Protein AF-A0A154MA91-F1 (afdb_monomer)

Solvent-accessible surface area (backbone atoms only — not comparable to full-atom values): 5726 Å² total; per-residue (Å²): 134,81,80,67,59,65,70,51,44,57,48,40,52,52,50,23,48,53,43,49,54,48,37,53,48,50,50,54,51,40,51,50,53,43,50,54,42,50,56,57,27,73,76,48,90,49,73,66,31,57,50,50,43,51,54,40,51,52,51,38,50,45,40,65,73,46,50,37,52,54,51,44,53,51,24,50,50,39,51,52,50,44,51,55,51,55,51,53,50,53,50,52,53,54,51,52,54,51,52,54,54,57,54,64,74,75,110

Secondary structure (DSSP, 8-state):
----THHHHHHHHHHHHH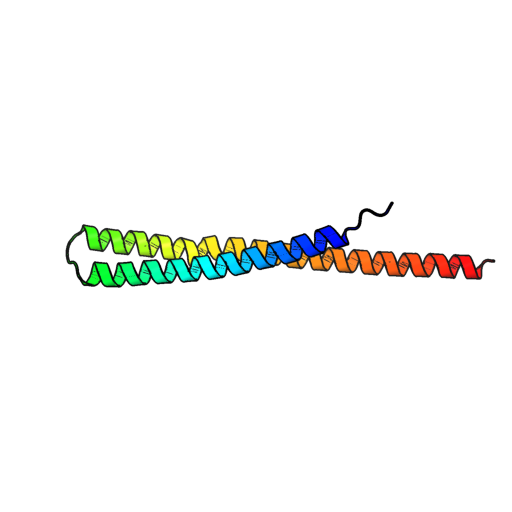HHHHHHHHHHHHHHHHHHHHHHHHT--SHHHHHHHHHHHHHHHHIIIIIHHHHHHHHHHHHHHHHHHHHHHHHHHHHHHHHHHHHHT--

Organism: NCBI:txid546365

pLDDT: mean 82.04, std 14.35, range [35.78, 94.44]

Radius of gyration: 24.99 Å; Cα contacts (8 Å, |Δi|>4): 52; chains: 1; bounding box: 55×18×76 Å

Mean predicted aligned error: 9.56 Å

Sequence (107 aa):
MTYKIDGDLDAIMRQSQMISDTVTSLQGVSQRVTGAVVEGVSASSGRWADRLGEVEGNRHGAVTGRVAPAYQEGADGLRAGHATYSEADALAASEGAKADFGIAAQL

Foldseek 3Di:
DDPPCVVVLVVL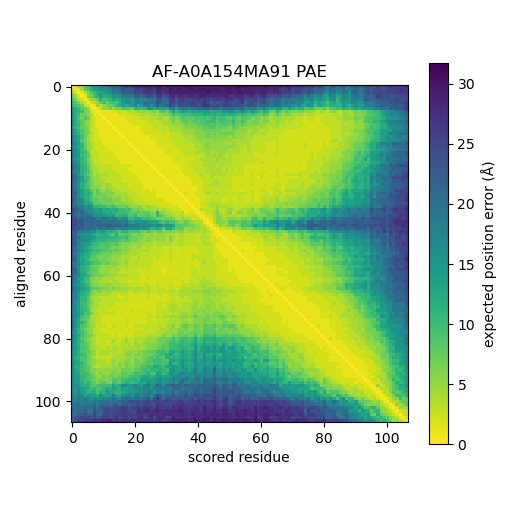LVVLVVLLVVLVVQLVVLVVVLVVLVVVLVVDDDPVSVVSNVVSVVVNCCSVVPVSVVSNVVSVVSVVVSVVVVVVVVVVVVVVVVVVVVVVVVD

Structure (mmCIF, N/CA/C/O backbone):
data_AF-A0A154MA91-F1
#
_entry.id   AF-A0A154MA91-F1
#
loop_
_atom_site.group_PDB
_atom_site.id
_atom_site.type_symbol
_atom_site.label_atom_id
_atom_site.label_alt_id
_atom_site.label_comp_id
_atom_site.label_asym_id
_atom_site.label_entity_id
_atom_site.label_seq_id
_atom_site.pdbx_PDB_i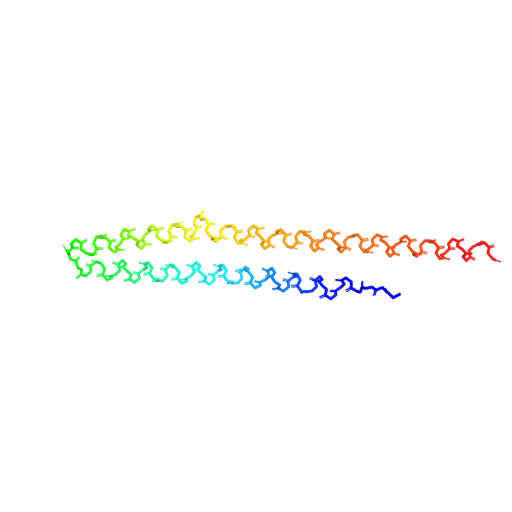ns_code
_atom_site.Cartn_x
_atom_site.Cartn_y
_atom_site.Cartn_z
_atom_site.occupancy
_atom_site.B_iso_or_equiv
_atom_site.auth_seq_id
_atom_site.auth_comp_id
_atom_site.auth_asym_id
_atom_site.auth_atom_id
_atom_site.pdbx_PDB_model_num
ATOM 1 N N . MET A 1 1 ? 14.232 -10.899 -34.016 1.00 35.78 1 MET A N 1
ATOM 2 C CA . MET A 1 1 ? 12.923 -10.990 -33.337 1.00 35.78 1 MET A CA 1
ATOM 3 C C . MET A 1 1 ? 13.095 -10.300 -31.994 1.00 35.78 1 MET A C 1
ATOM 5 O O . MET A 1 1 ? 13.559 -10.917 -31.047 1.00 35.78 1 MET A O 1
ATOM 9 N N . THR A 1 2 ? 12.894 -8.985 -31.964 1.00 37.94 2 THR A N 1
ATOM 10 C CA . THR A 1 2 ? 13.061 -8.160 -30.763 1.00 37.94 2 THR A CA 1
ATOM 11 C C . THR A 1 2 ? 11.856 -8.434 -29.872 1.00 37.94 2 THR A C 1
ATOM 13 O O . THR A 1 2 ? 10.731 -8.108 -30.249 1.00 37.94 2 THR A O 1
ATOM 16 N N . TYR A 1 3 ? 12.057 -9.135 -28.756 1.00 42.09 3 TYR A N 1
ATOM 17 C CA . TYR A 1 3 ? 11.023 -9.270 -27.731 1.00 42.09 3 TYR A CA 1
ATOM 18 C C . TYR A 1 3 ? 10.690 -7.853 -27.258 1.00 42.09 3 TYR A C 1
ATOM 20 O O . TYR A 1 3 ? 11.551 -7.183 -26.697 1.00 42.09 3 TYR A O 1
ATOM 28 N N . LYS A 1 4 ? 9.493 -7.354 -27.589 1.00 48.84 4 LYS A N 1
ATOM 29 C CA . LYS A 1 4 ? 9.082 -5.985 -27.263 1.00 48.84 4 LYS A CA 1
ATOM 30 C C . LYS A 1 4 ? 8.942 -5.846 -25.750 1.00 48.84 4 LYS A C 1
ATOM 32 O O . LYS A 1 4 ? 7.933 -6.264 -25.188 1.00 48.84 4 LYS A O 1
ATOM 37 N N . ILE A 1 5 ? 9.953 -5.247 -25.133 1.00 54.34 5 ILE A N 1
ATOM 38 C CA . ILE A 1 5 ? 9.959 -4.825 -23.729 1.00 54.34 5 ILE A CA 1
ATOM 39 C C . ILE A 1 5 ? 8.838 -3.793 -23.476 1.00 54.34 5 ILE A C 1
ATOM 41 O O . ILE A 1 5 ? 8.260 -3.781 -22.395 1.00 54.34 5 ILE A O 1
ATOM 45 N N . ASP A 1 6 ? 8.421 -3.034 -24.498 1.00 53.50 6 ASP A N 1
ATOM 46 C CA . ASP A 1 6 ? 7.321 -2.053 -24.434 1.00 53.50 6 ASP A CA 1
ATOM 47 C C . ASP A 1 6 ? 6.011 -2.611 -23.852 1.00 53.50 6 ASP A C 1
ATOM 49 O O . ASP A 1 6 ? 5.360 -1.967 -23.033 1.00 53.50 6 ASP A O 1
ATOM 53 N N . GLY A 1 7 ? 5.623 -3.835 -24.240 1.00 56.34 7 GLY A N 1
ATOM 54 C CA . GLY A 1 7 ? 4.383 -4.453 -23.755 1.00 56.34 7 GLY A CA 1
ATOM 55 C C . GLY A 1 7 ? 4.434 -4.837 -22.272 1.00 56.34 7 GLY A C 1
ATOM 56 O O . GLY A 1 7 ? 3.391 -4.909 -21.618 1.00 56.34 7 GLY A O 1
ATOM 57 N N . ASP A 1 8 ? 5.641 -5.058 -21.752 1.00 73.38 8 ASP A N 1
ATOM 58 C CA . ASP A 1 8 ? 5.908 -5.385 -20.352 1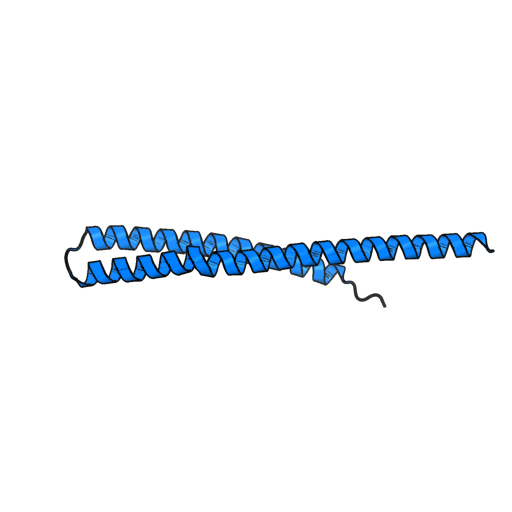.00 73.38 8 ASP A CA 1
ATOM 59 C C . ASP A 1 8 ? 6.013 -4.102 -19.507 1.00 73.38 8 ASP A C 1
ATOM 61 O O . ASP A 1 8 ? 5.494 -4.033 -18.395 1.00 73.38 8 ASP A O 1
ATOM 65 N N . LEU A 1 9 ? 6.563 -3.023 -20.073 1.00 77.31 9 LEU A N 1
ATOM 66 C CA . LEU A 1 9 ? 6.638 -1.704 -19.436 1.00 77.31 9 LEU A CA 1
ATOM 67 C C . LEU A 1 9 ? 5.256 -1.077 -19.195 1.00 77.31 9 LEU A C 1
ATOM 69 O O . LEU A 1 9 ? 4.962 -0.639 -18.078 1.00 77.31 9 LEU A O 1
ATOM 73 N N . ASP A 1 10 ? 4.360 -1.133 -20.181 1.00 84.81 10 ASP A N 1
ATOM 74 C CA . ASP A 1 10 ? 2.964 -0.706 -20.010 1.00 84.81 10 ASP A CA 1
ATOM 75 C C . ASP A 1 10 ? 2.213 -1.564 -18.977 1.00 84.81 10 ASP A C 1
ATOM 77 O O . ASP A 1 10 ? 1.282 -1.100 -18.306 1.00 84.81 10 ASP A O 1
ATOM 81 N N . ALA A 1 11 ? 2.569 -2.846 -18.846 1.00 84.75 11 ALA A N 1
ATOM 82 C CA . ALA A 1 11 ? 2.014 -3.723 -17.819 1.00 84.75 11 ALA A CA 1
ATOM 83 C C . ALA A 1 11 ? 2.528 -3.345 -16.419 1.00 84.75 11 ALA A C 1
ATOM 85 O O . ALA A 1 11 ? 1.719 -3.231 -15.496 1.00 84.75 11 ALA A O 1
ATOM 86 N N . ILE A 1 12 ? 3.826 -3.055 -16.278 1.00 84.50 12 ILE A N 1
ATOM 87 C CA . ILE A 1 12 ? 4.459 -2.583 -15.036 1.00 84.50 12 ILE A CA 1
ATOM 88 C C . ILE A 1 12 ? 3.833 -1.263 -14.572 1.00 84.50 12 ILE A C 1
ATOM 90 O O . ILE A 1 12 ? 3.464 -1.128 -13.402 1.00 84.50 12 ILE A O 1
ATOM 94 N N . MET A 1 13 ? 3.636 -0.304 -15.482 1.00 88.00 13 MET A N 1
ATOM 95 C CA . MET A 1 13 ? 3.000 0.974 -15.153 1.00 88.00 13 MET A CA 1
ATOM 96 C C . MET A 1 13 ? 1.554 0.788 -14.693 1.00 88.00 13 MET A C 1
ATOM 98 O O . MET A 1 13 ? 1.177 1.308 -13.638 1.00 88.00 13 MET A O 1
ATOM 102 N N . ARG A 1 14 ? 0.758 -0.017 -15.413 1.00 89.50 14 ARG A N 1
ATOM 103 C CA . ARG A 1 14 ? -0.611 -0.364 -14.991 1.00 89.50 14 ARG A CA 1
ATOM 104 C C . ARG A 1 14 ? -0.634 -1.055 -13.632 1.00 89.50 14 ARG A C 1
ATOM 106 O O . ARG A 1 14 ? -1.487 -0.737 -12.808 1.00 89.50 14 ARG A O 1
ATOM 113 N N . GLN A 1 15 ? 0.305 -1.960 -13.371 1.00 89.19 15 GLN A N 1
ATOM 114 C CA . GLN A 1 15 ? 0.415 -2.644 -12.088 1.00 89.19 15 GLN A CA 1
ATOM 115 C C . GLN A 1 15 ? 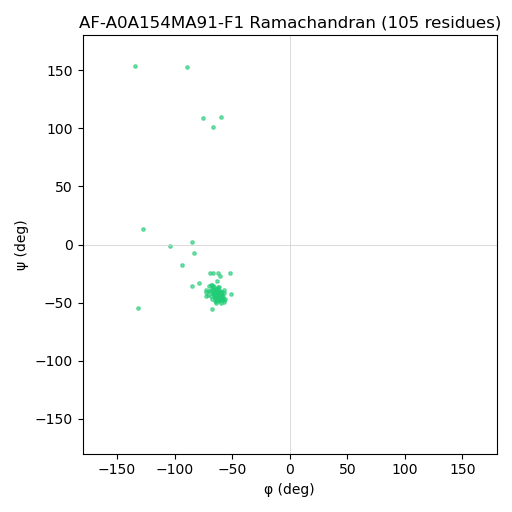0.761 -1.675 -10.952 1.00 89.19 15 GLN A C 1
ATOM 117 O O . GLN A 1 15 ? 0.116 -1.727 -9.906 1.00 89.19 15 GLN A O 1
ATOM 122 N N . SER A 1 16 ? 1.699 -0.747 -11.164 1.00 90.88 16 SER A N 1
ATOM 123 C CA . SER A 1 16 ? 2.031 0.285 -10.171 1.00 90.88 16 SER A CA 1
ATOM 124 C C . SER A 1 16 ? 0.825 1.172 -9.836 1.00 90.88 16 SER A C 1
ATOM 126 O O . SER A 1 16 ? 0.573 1.463 -8.666 1.00 90.88 16 SER A O 1
ATOM 128 N N . GLN A 1 17 ? 0.025 1.536 -10.847 1.00 93.00 17 GLN A N 1
ATOM 129 C CA . GLN A 1 17 ? -1.180 2.338 -10.660 1.00 93.00 17 GLN A CA 1
ATOM 130 C C . GLN A 1 17 ? -2.248 1.567 -9.882 1.00 93.00 17 GLN A C 1
ATOM 132 O O . GLN A 1 17 ? -2.767 2.081 -8.894 1.00 93.00 17 GLN A O 1
ATOM 137 N N . MET A 1 18 ? -2.515 0.311 -10.259 1.00 94.44 18 MET A N 1
ATOM 138 C CA . MET A 1 18 ? -3.455 -0.547 -9.529 1.00 94.44 18 MET A CA 1
ATOM 139 C C . MET A 1 18 ? -3.062 -0.708 -8.058 1.00 94.44 18 MET A C 1
ATOM 141 O O . MET A 1 18 ? -3.937 -0.704 -7.191 1.00 94.44 18 MET A O 1
ATOM 145 N N . ILE A 1 19 ? -1.765 -0.834 -7.759 1.00 91.38 19 ILE A N 1
ATOM 146 C CA . ILE A 1 19 ? -1.276 -0.919 -6.378 1.00 91.38 19 ILE A CA 1
ATOM 147 C C . ILE A 1 19 ? -1.555 0.393 -5.635 1.00 91.38 19 ILE A C 1
ATOM 149 O O . ILE A 1 19 ? -2.137 0.347 -4.552 1.00 91.38 19 ILE A O 1
ATOM 153 N N . SER A 1 20 ? -1.222 1.553 -6.208 1.00 92.12 20 SER A N 1
ATOM 154 C CA . SER A 1 20 ? -1.497 2.856 -5.578 1.00 92.12 20 SER A CA 1
ATOM 155 C C . SER A 1 20 ? -2.994 3.107 -5.342 1.00 92.12 20 SER A C 1
ATOM 157 O O . SER A 1 20 ? -3.382 3.570 -4.265 1.00 92.12 20 SER A O 1
ATOM 159 N N . ASP A 1 21 ? -3.851 2.744 -6.297 1.00 94.12 21 ASP A N 1
ATOM 160 C CA . ASP A 1 21 ? -5.308 2.857 -6.155 1.00 94.12 21 ASP A CA 1
ATOM 161 C C . ASP A 1 21 ? -5.827 1.919 -5.055 1.00 94.12 21 ASP A C 1
ATOM 163 O O . ASP A 1 21 ? -6.650 2.304 -4.218 1.00 94.12 21 ASP A O 1
ATOM 167 N N . THR A 1 22 ? -5.298 0.693 -5.003 1.00 92.56 22 THR A N 1
ATOM 168 C CA . THR A 1 22 ? -5.635 -0.297 -3.971 1.00 92.56 22 THR A CA 1
ATOM 169 C C . THR A 1 22 ? -5.214 0.177 -2.584 1.00 92.56 22 THR A C 1
ATOM 171 O O . THR A 1 22 ? -5.995 0.051 -1.644 1.00 92.56 22 THR A O 1
ATOM 174 N N . VAL A 1 23 ? -4.020 0.759 -2.439 1.00 93.38 23 VAL A N 1
ATOM 175 C CA . VAL A 1 23 ? -3.531 1.320 -1.169 1.00 93.38 23 VAL A CA 1
ATOM 176 C C . VAL A 1 23 ? -4.433 2.453 -0.693 1.00 93.38 23 VAL A C 1
ATOM 178 O O . VAL A 1 23 ? -4.863 2.453 0.462 1.00 93.38 23 VAL A O 1
ATOM 181 N N . THR A 1 24 ? -4.783 3.369 -1.595 1.00 93.56 24 THR A N 1
ATOM 182 C CA . THR A 1 24 ? -5.678 4.493 -1.295 1.00 93.56 24 THR A CA 1
ATOM 183 C C . THR A 1 24 ? -7.055 3.991 -0.853 1.00 93.56 24 THR A C 1
ATOM 185 O O . THR A 1 24 ? -7.596 4.426 0.168 1.00 93.56 24 THR A O 1
ATOM 188 N N . SER A 1 25 ? -7.606 3.011 -1.575 1.00 94.44 25 SER A N 1
ATOM 189 C CA . SER A 1 25 ? -8.870 2.361 -1.223 1.00 94.44 25 SER A CA 1
ATOM 190 C C . SER A 1 25 ? -8.791 1.661 0.136 1.00 94.44 25 SER A C 1
ATOM 192 O O . SER A 1 25 ? -9.674 1.840 0.976 1.00 94.44 25 SER A O 1
ATOM 194 N N . LEU A 1 26 ? -7.709 0.925 0.403 1.00 92.38 26 LEU A N 1
ATOM 195 C CA . LEU A 1 26 ? -7.492 0.208 1.657 1.00 92.38 26 LEU A CA 1
ATOM 196 C C . LEU A 1 26 ? -7.430 1.163 2.854 1.00 92.38 26 LEU A C 1
ATOM 198 O O . LEU A 1 26 ? -8.073 0.908 3.874 1.00 92.38 26 LEU A O 1
ATOM 202 N N . GLN A 1 27 ? -6.699 2.273 2.737 1.00 93.12 27 GLN A N 1
ATOM 203 C CA . GLN A 1 27 ? -6.642 3.306 3.772 1.00 93.12 27 GLN A CA 1
ATOM 204 C C . GLN A 1 27 ? -8.019 3.944 3.997 1.00 93.12 27 GLN A C 1
ATOM 206 O O . GLN A 1 27 ? -8.465 4.038 5.142 1.00 93.12 27 GLN A O 1
ATOM 211 N N . GLY A 1 28 ? -8.734 4.294 2.923 1.00 93.62 28 GLY A N 1
ATOM 212 C CA . GLY A 1 28 ? -10.069 4.890 3.010 1.00 93.62 28 GLY A CA 1
ATOM 213 C C . GLY A 1 28 ? -11.130 3.946 3.589 1.00 93.62 28 GLY A C 1
ATOM 214 O O . GLY A 1 28 ? -11.977 4.361 4.381 1.00 93.62 28 GLY A O 1
ATOM 215 N N . VAL A 1 29 ? -11.102 2.657 3.239 1.00 93.81 29 VAL A N 1
ATOM 216 C CA . VAL A 1 29 ? -11.948 1.632 3.877 1.00 93.81 29 VAL A CA 1
ATOM 217 C C . VAL A 1 29 ? -11.565 1.486 5.345 1.00 93.81 29 VAL A C 1
ATOM 219 O O . VAL A 1 29 ? -12.442 1.510 6.203 1.00 93.81 29 VAL A O 1
ATOM 222 N N . SER A 1 30 ? -10.270 1.407 5.650 1.00 93.12 30 SER A N 1
ATOM 223 C CA . SER A 1 30 ? -9.792 1.257 7.021 1.00 93.12 30 SER A CA 1
ATOM 224 C C . SER A 1 30 ? -10.239 2.413 7.918 1.00 93.12 30 SER A C 1
ATOM 226 O O . SER A 1 30 ? -10.681 2.179 9.040 1.00 93.12 30 SER A O 1
ATOM 228 N N . GLN A 1 31 ? -10.169 3.647 7.420 1.00 94.25 31 GLN A N 1
ATOM 229 C CA . GLN A 1 31 ? -10.628 4.833 8.137 1.00 94.25 31 GLN A CA 1
ATOM 230 C C . GLN A 1 31 ? -12.145 4.814 8.366 1.00 94.25 31 GLN A C 1
ATOM 232 O O . GLN A 1 31 ? -12.593 5.116 9.468 1.00 94.25 31 GLN A O 1
ATOM 237 N N . ARG A 1 32 ? -12.937 4.406 7.363 1.00 94.31 32 ARG A N 1
ATOM 238 C CA . ARG A 1 32 ? -14.399 4.284 7.499 1.00 94.31 32 ARG A CA 1
ATOM 239 C C . ARG A 1 32 ? -14.807 3.238 8.533 1.00 94.31 32 ARG A C 1
ATOM 241 O O . ARG A 1 32 ? -15.673 3.521 9.352 1.00 94.31 32 ARG A O 1
ATOM 248 N N . VAL A 1 33 ? -14.178 2.060 8.522 1.00 92.12 33 VAL A N 1
ATOM 249 C CA . VAL A 1 33 ? -14.457 1.011 9.519 1.00 92.12 33 VAL A CA 1
ATOM 250 C C . VAL A 1 33 ? -14.077 1.493 10.917 1.00 92.12 33 VAL A C 1
ATOM 252 O O . VAL A 1 33 ? -14.875 1.360 11.838 1.00 92.12 33 VAL A O 1
ATOM 255 N N . THR A 1 34 ? -12.919 2.142 11.060 1.00 92.44 34 THR A N 1
ATOM 256 C CA . THR A 1 34 ? -12.486 2.700 12.351 1.00 92.44 34 THR A CA 1
ATOM 257 C C . THR A 1 34 ? -13.466 3.753 12.858 1.00 92.44 34 THR A C 1
ATOM 259 O O . THR A 1 34 ? -13.847 3.714 14.023 1.00 92.44 34 THR A O 1
ATOM 262 N N . GLY A 1 35 ? -13.931 4.655 11.987 1.00 88.56 35 GLY A N 1
ATOM 263 C CA . GLY A 1 35 ? -14.951 5.649 12.329 1.00 88.56 35 GLY A CA 1
ATOM 264 C C . GLY A 1 35 ? -16.259 5.007 12.798 1.00 88.56 35 GLY A C 1
ATOM 265 O O . GLY A 1 35 ? -16.749 5.342 13.872 1.00 88.56 35 GLY A O 1
ATOM 266 N N . ALA A 1 36 ? -16.765 4.017 12.058 1.00 89.25 36 ALA A N 1
ATOM 267 C CA . ALA A 1 36 ? -17.977 3.287 12.430 1.00 89.25 36 ALA A CA 1
ATOM 268 C C . ALA A 1 36 ? -17.827 2.528 13.762 1.00 89.25 36 ALA A C 1
ATOM 270 O O . ALA A 1 36 ? -18.769 2.459 14.550 1.00 89.25 36 ALA A O 1
ATOM 271 N N . VAL A 1 37 ? -16.641 1.975 14.039 1.00 89.56 37 VAL A N 1
ATOM 272 C CA . VAL A 1 37 ? -16.347 1.332 15.326 1.00 89.56 37 VAL A CA 1
ATOM 273 C C . VAL A 1 37 ? -16.303 2.359 16.449 1.00 89.56 37 VAL A C 1
ATOM 275 O O . VAL A 1 37 ? -16.900 2.109 17.487 1.00 89.56 37 VAL A O 1
ATOM 278 N N . VAL A 1 38 ? -15.664 3.515 16.262 1.00 87.94 38 VAL A N 1
ATOM 279 C CA . VAL A 1 38 ? -15.649 4.583 17.275 1.00 87.94 38 VAL A CA 1
ATOM 280 C C . VAL A 1 38 ? -17.070 5.057 17.590 1.00 87.94 38 VAL A C 1
ATOM 282 O O . VAL A 1 38 ? -17.425 5.166 18.762 1.00 87.94 38 VAL A O 1
ATOM 285 N N . GLU A 1 39 ? -17.909 5.262 16.573 1.00 86.56 39 GLU A N 1
ATOM 286 C CA . GLU A 1 39 ? -19.323 5.614 16.754 1.00 86.56 39 GLU A CA 1
ATOM 287 C C . GLU A 1 39 ? -20.089 4.513 17.507 1.00 86.56 39 GLU A C 1
ATOM 289 O O . GLU A 1 39 ? -20.752 4.791 18.508 1.00 86.56 39 GLU A O 1
ATOM 294 N N . GLY A 1 40 ? -19.949 3.250 17.096 1.00 82.50 40 GLY A N 1
ATOM 295 C CA . GLY A 1 40 ? -20.620 2.116 17.740 1.00 82.50 40 GLY A CA 1
ATOM 296 C C . GLY A 1 40 ? -20.151 1.854 19.176 1.00 82.50 40 GLY A C 1
ATOM 297 O O . GLY A 1 40 ? -20.961 1.519 20.040 1.00 82.50 40 GLY A O 1
ATOM 298 N N . VAL A 1 41 ? -18.860 2.049 19.454 1.00 87.69 41 VAL A N 1
ATOM 299 C CA . VAL A 1 41 ? -18.280 1.962 20.800 1.00 87.69 41 VAL A CA 1
ATOM 300 C C . VAL A 1 41 ? -18.763 3.117 21.665 1.00 87.69 41 VAL A C 1
ATOM 302 O O . VAL A 1 41 ? -19.116 2.878 22.810 1.00 87.69 41 VAL A O 1
ATOM 305 N N . SER A 1 42 ? -18.874 4.338 21.132 1.00 81.50 42 SER A N 1
ATOM 306 C CA . SER A 1 42 ? -19.384 5.492 21.891 1.00 81.50 42 SER A CA 1
ATOM 307 C C . SER A 1 42 ? -20.835 5.320 22.367 1.00 81.50 42 SER A C 1
ATOM 309 O O . SER A 1 42 ? -21.229 5.892 23.381 1.00 81.50 42 SER A O 1
ATOM 311 N N . ALA A 1 43 ? -21.617 4.485 21.674 1.00 82.25 43 ALA A N 1
ATOM 312 C CA . ALA A 1 43 ? -22.979 4.117 22.051 1.00 82.25 43 ALA A CA 1
ATOM 313 C C . ALA A 1 43 ? -23.051 2.949 23.062 1.00 82.25 43 ALA A C 1
ATOM 315 O O . ALA A 1 43 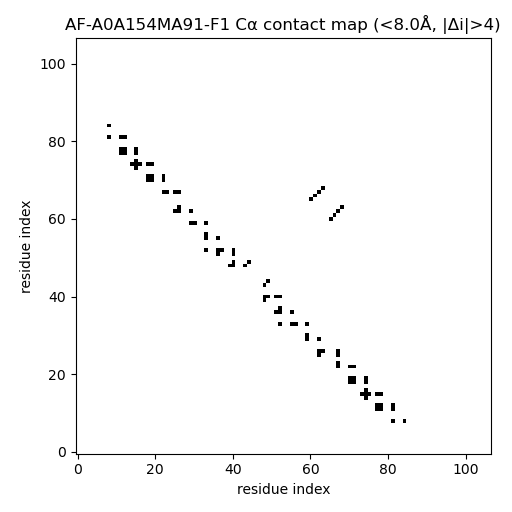? -24.146 2.510 23.419 1.00 82.25 43 ALA A O 1
ATOM 316 N N . SER A 1 44 ? -21.908 2.429 23.525 1.00 81.75 44 SER A N 1
ATOM 317 C CA . SER A 1 44 ? -21.799 1.273 24.418 1.00 81.75 44 SER A CA 1
ATOM 318 C C . SER A 1 44 ? -20.814 1.531 25.566 1.00 81.75 44 SER A C 1
ATOM 320 O O . SER A 1 44 ? -19.893 2.327 25.456 1.00 81.75 44 SER A O 1
ATOM 322 N N . SER A 1 45 ? -20.993 0.853 26.700 1.00 75.19 45 SER A N 1
ATOM 323 C CA . SER A 1 45 ? -20.141 1.003 27.896 1.00 75.19 45 SER A CA 1
ATOM 324 C C . SER A 1 45 ? -19.581 -0.326 28.420 1.00 75.19 45 SER A C 1
ATOM 326 O O . SER A 1 45 ? -19.092 -0.416 29.545 1.00 75.19 45 SER A O 1
ATOM 328 N N . GLY A 1 46 ? -19.681 -1.396 27.625 1.00 83.44 46 GLY A N 1
ATOM 329 C CA . GLY A 1 46 ? -19.189 -2.720 28.006 1.00 83.44 46 GLY A CA 1
ATOM 330 C C . GLY A 1 46 ? -17.727 -2.949 27.617 1.00 83.44 46 GLY A C 1
ATOM 331 O O . GLY A 1 46 ? -17.281 -2.465 26.585 1.00 83.44 46 GLY A O 1
ATOM 332 N N . ARG A 1 47 ? -17.011 -3.820 28.350 1.00 84.69 47 ARG A N 1
ATOM 333 C CA . ARG A 1 47 ? -15.624 -4.242 28.017 1.00 84.69 47 ARG A CA 1
ATOM 334 C C . ARG A 1 47 ? -15.442 -4.749 26.581 1.00 84.69 47 ARG A C 1
ATOM 336 O O . ARG A 1 47 ? -14.327 -4.777 26.071 1.00 84.69 47 ARG A O 1
ATOM 343 N N . TRP A 1 48 ? -16.514 -5.239 25.958 1.00 84.81 48 TRP A N 1
ATOM 344 C CA . TRP A 1 48 ? -16.493 -5.662 24.560 1.00 84.81 48 TRP A CA 1
ATOM 345 C C . TRP A 1 48 ? -16.291 -4.474 23.611 1.00 84.81 48 TRP A C 1
ATOM 347 O O . TRP A 1 48 ? -15.610 -4.628 22.605 1.00 84.81 48 TRP A O 1
ATOM 357 N N . ALA A 1 49 ? -16.837 -3.305 23.952 1.00 87.19 49 ALA A N 1
ATOM 358 C CA . ALA A 1 49 ? -16.718 -2.078 23.181 1.00 87.19 49 ALA A CA 1
ATOM 359 C C . ALA A 1 49 ? -15.297 -1.508 23.298 1.00 87.19 49 ALA A C 1
ATOM 361 O O . ALA A 1 49 ? -14.678 -1.223 22.278 1.00 87.19 49 ALA A O 1
ATOM 362 N N . ASP A 1 50 ? -14.726 -1.488 24.509 1.00 85.38 50 ASP A N 1
ATOM 363 C CA . ASP A 1 50 ? -13.325 -1.093 24.723 1.00 85.38 50 ASP A CA 1
ATOM 364 C C . ASP A 1 50 ? -12.362 -1.967 23.906 1.00 85.38 50 ASP A C 1
ATOM 366 O O . ASP A 1 50 ? -11.525 -1.460 23.159 1.00 85.38 50 ASP A O 1
ATOM 370 N N . ARG A 1 51 ? -12.522 -3.299 23.984 1.00 88.12 51 ARG A N 1
ATOM 371 C CA . ARG A 1 51 ? -11.697 -4.240 23.210 1.00 88.12 51 ARG A CA 1
ATOM 372 C C . ARG A 1 51 ? -11.887 -4.085 21.708 1.00 88.12 51 ARG A C 1
ATOM 374 O O . ARG A 1 51 ? -10.921 -4.226 20.968 1.00 88.12 51 ARG A O 1
ATOM 381 N N . LEU A 1 52 ? -13.111 -3.833 21.247 1.00 89.75 52 LEU A N 1
ATOM 382 C CA . LEU A 1 52 ? -13.377 -3.622 19.828 1.00 89.75 52 LEU A CA 1
ATOM 383 C C . LEU A 1 52 ? -12.682 -2.351 19.326 1.00 89.75 52 LEU A C 1
ATOM 385 O O . LEU A 1 52 ? -12.027 -2.398 18.289 1.00 89.75 52 LEU A O 1
ATOM 389 N N . GLY A 1 53 ? -12.769 -1.253 20.082 1.00 89.31 53 GLY A N 1
ATOM 390 C CA . GLY A 1 53 ? -12.075 -0.004 19.770 1.00 89.31 53 GLY A CA 1
ATOM 391 C C . GLY A 1 53 ? -10.554 -0.166 19.738 1.00 89.31 53 GLY A C 1
ATOM 392 O O . GLY A 1 53 ? -9.909 0.301 18.802 1.00 89.31 53 GLY A O 1
ATOM 393 N N . GLU A 1 54 ? -9.980 -0.884 20.705 1.00 91.50 54 GLU A N 1
ATOM 394 C CA . GLU A 1 54 ? -8.540 -1.169 20.753 1.00 91.50 54 GLU A CA 1
ATOM 395 C C . GLU A 1 54 ? -8.080 -2.034 19.569 1.00 91.50 54 GLU A C 1
ATOM 397 O O . GLU A 1 54 ? -7.111 -1.699 18.884 1.00 91.50 54 GLU A O 1
ATOM 402 N N . VAL A 1 55 ? -8.785 -3.138 19.293 1.00 93.25 55 VAL A N 1
ATOM 403 C CA . VAL A 1 55 ? -8.466 -4.038 18.173 1.00 93.25 55 VAL A CA 1
ATOM 404 C C . VAL A 1 55 ? -8.552 -3.296 16.846 1.00 93.25 55 VAL A C 1
ATOM 406 O O . VAL A 1 55 ? -7.655 -3.427 16.011 1.00 93.25 55 VAL A O 1
ATOM 409 N N . GLU A 1 56 ? -9.595 -2.492 16.657 1.00 92.62 56 GLU A N 1
ATOM 410 C CA . GLU A 1 56 ? -9.783 -1.744 15.422 1.00 92.62 56 GLU A CA 1
ATOM 411 C C . GLU A 1 56 ? -8.759 -0.615 15.270 1.00 92.62 56 GLU A C 1
ATOM 413 O O . GLU A 1 56 ? -8.198 -0.445 14.188 1.00 92.62 56 GLU A O 1
ATOM 418 N N . GLY A 1 57 ? -8.429 0.097 16.350 1.00 91.00 57 GLY A N 1
ATOM 419 C CA . GLY A 1 57 ? -7.353 1.088 16.356 1.00 91.00 57 GLY A CA 1
ATOM 420 C C . GLY A 1 57 ? -6.000 0.472 15.987 1.00 91.00 57 GLY A C 1
ATOM 421 O O . GLY A 1 57 ? -5.282 1.006 15.138 1.00 91.00 57 GLY A O 1
ATOM 422 N N . ASN A 1 58 ? -5.684 -0.703 16.538 1.00 93.12 58 ASN A N 1
ATOM 423 C CA . ASN A 1 58 ? -4.472 -1.454 16.201 1.00 93.12 58 ASN A CA 1
ATOM 424 C C . ASN A 1 58 ? -4.470 -1.918 14.737 1.00 93.12 58 ASN A C 1
ATOM 426 O O . ASN A 1 58 ? -3.451 -1.801 14.050 1.00 93.12 58 ASN A O 1
ATOM 430 N N . ARG A 1 59 ? -5.610 -2.413 14.233 1.00 93.81 59 ARG A 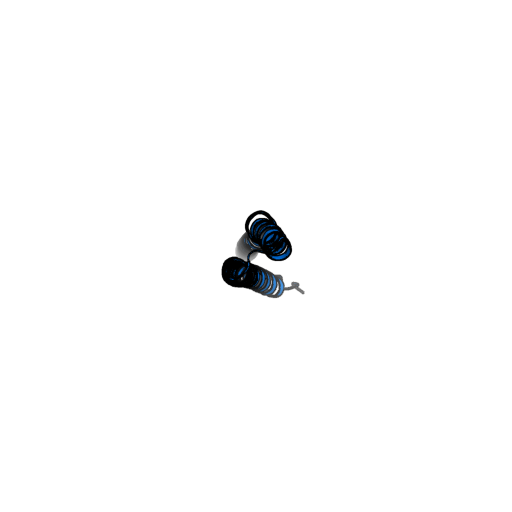N 1
ATOM 431 C CA . ARG A 1 59 ? -5.781 -2.798 12.824 1.00 93.81 59 ARG A CA 1
ATOM 432 C C . ARG A 1 59 ? -5.569 -1.596 11.907 1.00 93.81 59 ARG A C 1
ATOM 434 O O . ARG A 1 59 ? -4.822 -1.696 10.933 1.00 93.81 59 ARG A O 1
ATOM 441 N N . HIS A 1 60 ? -6.189 -0.462 12.225 1.00 93.38 60 HIS A N 1
ATOM 442 C CA . HIS A 1 60 ? -6.051 0.776 11.472 1.00 93.38 60 HIS A CA 1
ATOM 443 C C . HIS A 1 60 ? -4.600 1.251 11.434 1.00 93.38 60 HIS A C 1
ATOM 445 O O . HIS A 1 60 ? -4.069 1.466 10.347 1.00 93.38 60 HIS A O 1
ATOM 451 N N . GLY A 1 61 ? -3.942 1.321 12.595 1.00 92.62 61 GLY A N 1
ATOM 452 C CA . GLY A 1 61 ? -2.536 1.704 12.708 1.00 92.62 61 GLY A CA 1
ATOM 453 C C . GLY A 1 61 ? -1.591 0.758 11.962 1.00 92.62 61 GLY A C 1
ATOM 454 O O . GLY A 1 61 ? -0.627 1.205 11.347 1.00 92.62 61 GLY A O 1
ATOM 455 N N . ALA A 1 62 ? -1.871 -0.549 11.939 1.00 93.38 62 ALA A N 1
ATOM 456 C CA . ALA A 1 62 ? -1.102 -1.495 11.13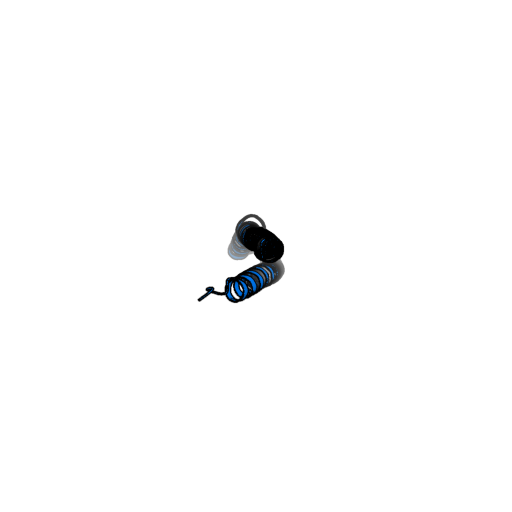2 1.00 93.38 62 ALA A CA 1
ATOM 457 C C . ALA A 1 62 ? -1.286 -1.252 9.624 1.00 93.38 62 ALA A C 1
ATOM 459 O O . ALA A 1 62 ? -0.311 -1.292 8.869 1.00 93.38 62 ALA A O 1
ATOM 460 N N . VAL A 1 63 ? -2.516 -0.967 9.183 1.00 92.81 63 VAL A N 1
ATOM 461 C CA . VAL A 1 63 ? -2.803 -0.657 7.777 1.00 92.81 63 VAL A CA 1
ATOM 462 C C . VAL A 1 63 ? -2.098 0.625 7.346 1.00 92.81 63 VAL A C 1
ATOM 464 O O . VAL A 1 63 ? -1.416 0.621 6.326 1.00 92.81 63 VAL A O 1
ATOM 467 N N . THR A 1 64 ? -2.229 1.707 8.110 1.00 92.25 64 THR A N 1
ATOM 468 C CA . THR A 1 64 ? -1.688 3.020 7.730 1.00 92.25 64 THR A CA 1
ATOM 469 C C . THR A 1 64 ? -0.188 3.140 7.971 1.00 92.25 64 THR A C 1
ATOM 471 O O . THR A 1 64 ? 0.489 3.797 7.188 1.00 92.25 64 THR A O 1
ATOM 474 N N . GLY A 1 65 ? 0.341 2.489 9.009 1.00 91.12 65 GLY A N 1
ATOM 475 C CA . GLY A 1 65 ? 1.745 2.603 9.407 1.00 91.12 65 GLY A CA 1
ATOM 476 C C . GLY A 1 65 ? 2.681 1.545 8.825 1.00 91.12 65 GLY A C 1
ATOM 477 O O . GLY A 1 65 ? 3.891 1.737 8.863 1.00 91.12 65 GLY A O 1
ATOM 478 N N . ARG A 1 66 ? 2.166 0.420 8.309 1.00 92.88 66 ARG A N 1
ATOM 479 C CA . ARG A 1 66 ? 3.007 -0.653 7.740 1.00 92.88 66 ARG A CA 1
ATOM 480 C C . ARG A 1 66 ? 2.542 -1.131 6.378 1.00 92.88 66 ARG A C 1
ATOM 482 O O . ARG A 1 66 ? 3.330 -1.138 5.442 1.00 92.88 66 ARG A O 1
ATOM 489 N N . VAL A 1 67 ? 1.278 -1.535 6.261 1.00 91.38 67 VAL A N 1
ATOM 490 C CA . VAL A 1 67 ? 0.789 -2.185 5.035 1.00 91.38 67 VAL A CA 1
ATOM 491 C C . VAL A 1 67 ? 0.780 -1.202 3.867 1.00 91.38 67 VAL A C 1
ATOM 493 O O . VAL A 1 67 ? 1.412 -1.462 2.850 1.00 91.38 67 VAL A O 1
ATOM 496 N N . ALA A 1 68 ? 0.106 -0.062 4.014 1.00 92.19 68 ALA A N 1
ATOM 497 C CA . ALA A 1 68 ? 0.020 0.941 2.960 1.00 92.19 68 ALA A CA 1
ATOM 498 C C . ALA A 1 68 ? 1.400 1.478 2.525 1.00 92.19 68 ALA A C 1
ATOM 500 O O . ALA A 1 68 ? 1.652 1.469 1.320 1.00 92.19 68 ALA A O 1
ATOM 501 N N . PRO A 1 69 ? 2.317 1.853 3.443 1.00 90.81 69 PRO A N 1
ATOM 502 C CA . PRO A 1 69 ? 3.679 2.239 3.074 1.00 90.81 69 PRO A CA 1
ATOM 503 C C . PRO A 1 69 ? 4.426 1.168 2.276 1.00 90.81 69 PRO A C 1
ATOM 505 O O . PRO A 1 69 ? 4.966 1.480 1.223 1.00 90.81 69 PRO A O 1
ATOM 508 N N . ALA A 1 70 ? 4.391 -0.099 2.702 1.00 91.94 70 ALA A N 1
ATOM 509 C CA . ALA A 1 70 ? 5.115 -1.172 2.015 1.00 91.94 70 ALA A CA 1
ATOM 510 C C . ALA A 1 70 ? 4.623 -1.398 0.573 1.00 91.94 70 ALA A C 1
ATOM 512 O O . ALA A 1 70 ? 5.417 -1.616 -0.342 1.00 91.94 70 ALA A O 1
ATOM 513 N N . TYR A 1 71 ? 3.309 -1.328 0.343 1.00 90.31 71 TYR A N 1
ATOM 514 C CA . TYR A 1 71 ? 2.762 -1.417 -1.014 1.00 90.31 71 TYR A CA 1
ATOM 515 C C . TYR A 1 71 ? 3.085 -0.176 -1.851 1.00 90.31 71 TYR A C 1
ATOM 517 O O . TYR A 1 71 ? 3.336 -0.307 -3.049 1.00 90.31 71 TYR A O 1
ATOM 525 N N . GLN A 1 72 ? 3.105 1.009 -1.239 1.00 91.81 72 GLN A N 1
ATOM 526 C CA . GLN A 1 72 ? 3.486 2.239 -1.926 1.00 91.81 72 GLN A CA 1
ATOM 527 C C . GLN A 1 72 ? 4.960 2.203 -2.353 1.00 91.81 72 GLN A C 1
ATOM 529 O O . GLN A 1 72 ? 5.250 2.473 -3.513 1.00 91.81 72 GLN A O 1
ATOM 534 N N . GLU A 1 73 ? 5.863 1.761 -1.474 1.00 91.12 73 GLU A N 1
ATOM 535 C CA . GLU A 1 73 ? 7.278 1.531 -1.796 1.00 91.12 73 GLU A CA 1
ATOM 536 C C . GLU A 1 73 ? 7.439 0.536 -2.955 1.00 91.12 73 GLU A C 1
ATOM 538 O O . GLU A 1 73 ? 8.230 0.763 -3.869 1.00 91.12 73 GLU A O 1
ATOM 543 N N . GLY A 1 74 ? 6.645 -0.540 -2.970 1.00 86.94 74 GLY A N 1
ATOM 544 C CA . GLY A 1 74 ? 6.611 -1.483 -4.089 1.00 86.94 74 GLY A CA 1
ATOM 545 C C . GLY A 1 74 ? 6.160 -0.837 -5.405 1.00 86.94 74 GLY A C 1
ATOM 546 O O . GLY A 1 74 ? 6.782 -1.058 -6.444 1.00 86.94 74 GLY A O 1
ATOM 547 N N . ALA A 1 75 ? 5.110 -0.012 -5.375 1.00 89.75 75 ALA A N 1
ATOM 548 C CA . ALA A 1 75 ? 4.642 0.724 -6.551 1.00 89.75 75 ALA A CA 1
ATOM 549 C C . ALA A 1 75 ? 5.689 1.728 -7.059 1.00 89.75 75 ALA A C 1
ATOM 551 O O . ALA A 1 75 ? 5.899 1.840 -8.267 1.00 89.75 75 ALA A O 1
ATOM 552 N N . ASP A 1 76 ? 6.376 2.419 -6.152 1.00 88.81 76 ASP A N 1
ATOM 553 C CA . ASP A 1 76 ? 7.438 3.364 -6.493 1.00 88.81 76 ASP A CA 1
ATOM 554 C C . ASP A 1 76 ? 8.660 2.643 -7.077 1.00 88.81 76 ASP A C 1
ATOM 556 O O . ASP A 1 76 ? 9.226 3.099 -8.071 1.00 88.81 76 ASP A O 1
ATOM 560 N N . GLY A 1 77 ? 9.001 1.461 -6.554 1.00 87.50 77 GLY A N 1
ATOM 561 C CA . GLY A 1 77 ? 10.025 0.587 -7.128 1.00 87.50 77 GLY A CA 1
ATOM 562 C C . GLY A 1 77 ? 9.696 0.136 -8.555 1.00 87.50 77 GLY A C 1
ATOM 563 O O . GLY A 1 77 ? 10.569 0.154 -9.422 1.00 87.50 77 GLY A O 1
ATOM 564 N N . LEU A 1 78 ? 8.432 -0.201 -8.836 1.00 87.69 78 LEU A N 1
ATOM 565 C CA . LEU A 1 78 ? 7.980 -0.539 -10.192 1.00 87.69 78 LEU A CA 1
ATOM 566 C C . LEU A 1 78 ? 8.102 0.653 -11.153 1.00 87.69 78 LEU A C 1
ATOM 568 O O . LEU A 1 78 ? 8.586 0.486 -12.273 1.00 87.69 78 LEU A O 1
ATOM 572 N N . ARG A 1 79 ? 7.720 1.861 -10.718 1.00 88.62 79 ARG A N 1
ATOM 573 C CA . ARG A 1 79 ? 7.873 3.088 -11.522 1.00 88.62 79 ARG A CA 1
ATOM 574 C C . ARG A 1 79 ? 9.338 3.417 -11.794 1.00 88.62 79 ARG A C 1
ATOM 576 O O . ARG A 1 79 ? 9.684 3.769 -12.919 1.00 88.62 79 ARG A O 1
ATOM 583 N N . ALA A 1 80 ? 10.196 3.282 -10.784 1.00 86.94 80 ALA A N 1
ATOM 584 C CA . ALA A 1 80 ? 11.631 3.496 -10.931 1.00 86.94 80 ALA A CA 1
ATOM 585 C C . ALA A 1 80 ? 12.246 2.485 -11.910 1.00 86.94 80 ALA A C 1
ATOM 587 O O . ALA A 1 80 ? 12.965 2.878 -12.825 1.00 86.94 80 ALA A O 1
ATOM 588 N N . GLY A 1 81 ? 11.894 1.201 -11.780 1.00 83.50 81 GLY A N 1
ATOM 589 C CA . GLY A 1 81 ? 12.327 0.158 -12.709 1.00 83.50 81 GLY A CA 1
ATOM 590 C C . GLY A 1 81 ? 11.897 0.447 -14.148 1.00 83.50 81 GLY A C 1
ATOM 591 O O . GLY A 1 81 ? 12.716 0.357 -15.060 1.00 83.50 81 GLY A O 1
ATOM 592 N N . HIS A 1 82 ? 10.646 0.870 -14.350 1.00 86.25 82 HIS A N 1
ATOM 593 C CA . HIS A 1 82 ? 10.154 1.295 -15.660 1.00 86.25 82 HIS A CA 1
ATOM 594 C C . HIS A 1 82 ? 10.994 2.435 -16.258 1.00 86.25 82 HIS A C 1
ATOM 596 O O . HIS A 1 82 ? 11.394 2.357 -17.420 1.00 86.25 82 HIS A O 1
ATOM 602 N N . ALA A 1 83 ? 11.292 3.478 -15.474 1.00 83.06 83 ALA A N 1
ATOM 603 C CA . ALA A 1 83 ? 12.113 4.600 -15.931 1.00 83.06 83 ALA A CA 1
ATOM 604 C C . ALA A 1 83 ? 13.512 4.138 -16.375 1.00 83.06 83 ALA A C 1
ATOM 606 O O . ALA A 1 83 ? 13.942 4.471 -17.477 1.00 83.06 83 ALA A O 1
ATOM 607 N N . THR A 1 84 ? 14.176 3.294 -15.579 1.00 83.94 84 THR A N 1
ATOM 608 C CA . THR A 1 84 ? 15.499 2.748 -15.922 1.00 83.94 84 THR A CA 1
ATOM 609 C C . THR A 1 84 ? 15.479 1.925 -17.211 1.00 83.94 84 THR A C 1
ATOM 611 O O . THR A 1 84 ? 16.378 2.060 -18.040 1.00 83.94 84 THR A O 1
ATOM 614 N N . TYR A 1 85 ? 14.458 1.087 -17.418 1.00 81.25 85 TYR A N 1
ATOM 615 C CA . TYR A 1 85 ? 14.327 0.323 -18.662 1.00 81.25 85 TYR A CA 1
ATOM 616 C C . TYR A 1 85 ? 14.079 1.224 -19.875 1.00 81.25 85 TYR A C 1
ATOM 618 O O . TYR A 1 85 ? 14.689 1.009 -20.920 1.00 81.25 85 TYR A O 1
ATOM 626 N N . SER A 1 86 ? 13.232 2.248 -19.740 1.00 82.00 86 SER A N 1
ATOM 627 C CA . SER A 1 86 ? 12.967 3.203 -20.823 1.00 82.00 86 SER A CA 1
ATOM 628 C C . SER A 1 86 ? 14.217 4.000 -21.211 1.00 82.00 86 SER A C 1
ATOM 630 O O . SER A 1 86 ? 14.441 4.242 -22.396 1.00 82.00 86 SER A O 1
ATOM 632 N N . GLU A 1 87 ? 15.047 4.387 -20.240 1.00 83.06 87 GLU A N 1
ATOM 633 C CA . GLU A 1 87 ? 16.330 5.052 -20.496 1.00 83.06 87 GLU A CA 1
ATOM 634 C C . GLU A 1 87 ? 17.319 4.127 -21.217 1.00 83.06 87 GLU A C 1
ATOM 636 O O . GLU A 1 87 ? 17.985 4.549 -22.165 1.00 83.06 87 GLU A O 1
ATOM 641 N N . ALA A 1 88 ? 17.394 2.857 -20.804 1.00 81.44 88 ALA A N 1
ATOM 642 C CA . ALA A 1 88 ? 18.253 1.866 -21.444 1.00 81.44 88 ALA A CA 1
ATOM 643 C C . ALA A 1 88 ? 17.842 1.600 -22.902 1.00 81.44 88 ALA A C 1
ATOM 645 O O . ALA A 1 88 ? 18.713 1.514 -23.771 1.00 81.44 88 ALA A O 1
ATOM 646 N N . ASP A 1 89 ? 16.539 1.521 -23.183 1.00 81.19 89 ASP A N 1
ATOM 647 C CA . ASP A 1 89 ? 16.024 1.341 -24.545 1.00 81.19 89 ASP A CA 1
ATOM 648 C C . ASP A 1 89 ? 16.306 2.568 -25.428 1.00 81.19 89 ASP A C 1
ATOM 650 O O . ASP A 1 89 ? 16.817 2.435 -26.542 1.00 81.19 89 ASP A O 1
ATOM 654 N N . ALA A 1 90 ? 16.108 3.780 -24.898 1.00 81.31 90 ALA A N 1
ATOM 655 C CA . ALA A 1 90 ? 16.447 5.017 -25.601 1.00 81.31 90 ALA A CA 1
ATOM 656 C C . ALA A 1 90 ? 17.950 5.110 -25.929 1.00 81.31 90 ALA A C 1
ATOM 658 O O . ALA A 1 90 ? 18.328 5.516 -27.034 1.00 81.31 90 ALA A O 1
ATOM 659 N N . LEU A 1 91 ? 18.817 4.699 -24.996 1.00 81.25 91 LEU A N 1
ATOM 660 C CA . LEU A 1 91 ? 20.259 4.648 -25.222 1.00 81.25 91 LEU A CA 1
ATOM 661 C C . LEU A 1 91 ? 20.607 3.626 -26.314 1.00 81.25 91 LEU A C 1
ATOM 663 O O . LEU A 1 91 ? 21.345 3.961 -27.242 1.00 81.25 91 LEU A O 1
ATOM 667 N N . ALA A 1 92 ? 20.037 2.419 -26.247 1.00 78.38 92 ALA A N 1
ATOM 668 C CA . ALA A 1 92 ? 20.249 1.370 -27.241 1.00 78.38 92 ALA A CA 1
ATOM 669 C C . ALA A 1 92 ? 19.801 1.807 -28.646 1.00 78.38 92 ALA A C 1
ATOM 671 O O . ALA A 1 92 ? 20.538 1.612 -29.614 1.00 78.38 92 ALA A O 1
ATOM 672 N N . ALA A 1 93 ? 18.645 2.467 -28.759 1.00 78.38 93 ALA A N 1
ATOM 673 C CA . ALA A 1 93 ? 18.163 3.033 -30.015 1.00 78.38 93 ALA A CA 1
ATOM 674 C C . ALA A 1 93 ? 19.111 4.115 -30.564 1.00 78.38 93 ALA A C 1
ATOM 676 O O . ALA A 1 93 ? 19.392 4.147 -31.765 1.00 78.38 93 ALA A O 1
ATOM 677 N N . SER A 1 94 ? 19.652 4.973 -29.692 1.00 77.25 94 SER A N 1
ATOM 678 C CA . SER A 1 94 ? 20.601 6.019 -30.093 1.00 77.25 94 SER A CA 1
ATOM 679 C C . SER A 1 94 ? 21.935 5.455 -30.600 1.00 77.25 94 SER A C 1
ATOM 681 O O . SER A 1 94 ? 22.487 5.966 -31.575 1.00 77.25 94 SER A O 1
ATOM 683 N N . GLU A 1 95 ? 22.441 4.383 -29.984 1.00 74.62 95 GLU A N 1
ATOM 684 C CA . GLU A 1 95 ? 23.669 3.705 -30.412 1.00 74.62 95 GLU A CA 1
ATOM 685 C C . GLU A 1 95 ? 23.455 2.911 -31.708 1.00 74.62 95 GLU A C 1
ATOM 687 O O . GLU A 1 95 ? 24.294 2.971 -32.607 1.00 74.62 95 GLU A O 1
ATOM 692 N N . GLY A 1 96 ? 22.302 2.251 -31.864 1.00 72.00 96 GLY A N 1
ATOM 693 C CA . GLY A 1 96 ? 21.921 1.601 -33.121 1.00 72.00 96 GLY A CA 1
ATOM 694 C C . GLY A 1 96 ? 21.880 2.585 -34.294 1.00 72.00 96 GLY A C 1
ATOM 695 O O . GLY A 1 96 ? 22.471 2.327 -35.340 1.00 72.00 96 GLY A O 1
ATOM 696 N N . ALA A 1 97 ? 21.284 3.766 -34.094 1.00 70.94 97 ALA A N 1
ATOM 697 C CA . ALA A 1 97 ? 21.254 4.810 -35.116 1.00 70.94 97 ALA A CA 1
ATOM 698 C C . ALA A 1 97 ? 22.664 5.302 -35.497 1.00 70.94 97 ALA A C 1
ATOM 700 O O . ALA A 1 97 ? 22.958 5.485 -36.678 1.00 70.94 97 ALA A O 1
ATOM 701 N N . LYS A 1 98 ? 23.568 5.487 -34.523 1.00 70.50 98 LYS A N 1
ATOM 702 C CA . LYS A 1 98 ? 24.968 5.864 -34.801 1.00 70.50 98 LYS A CA 1
ATOM 703 C C . LYS A 1 98 ? 25.707 4.793 -35.604 1.00 70.50 98 LYS A C 1
ATOM 705 O O . LYS A 1 98 ? 26.473 5.146 -36.499 1.00 70.50 98 LYS A O 1
ATOM 710 N N . ALA A 1 99 ? 25.490 3.515 -35.295 1.00 65.88 99 ALA A N 1
ATOM 711 C CA . ALA A 1 99 ? 26.105 2.409 -36.022 1.00 65.88 99 ALA A CA 1
ATOM 712 C C . ALA A 1 99 ? 25.661 2.384 -37.495 1.00 65.88 99 ALA A C 1
ATOM 714 O O . ALA A 1 99 ? 26.511 2.290 -38.380 1.00 65.88 99 ALA A O 1
ATOM 715 N N . ASP A 1 100 ? 24.368 2.572 -37.769 1.00 64.75 100 ASP A N 1
ATOM 716 C CA . ASP A 1 100 ? 23.834 2.600 -39.137 1.00 64.75 100 ASP A CA 1
ATOM 717 C C . ASP A 1 100 ? 24.378 3.783 -39.959 1.00 64.75 100 ASP A C 1
ATOM 719 O O . ASP A 1 100 ? 24.790 3.605 -41.108 1.00 64.75 100 ASP A O 1
ATOM 723 N N . PHE A 1 101 ? 24.468 4.985 -39.374 1.00 59.56 101 PHE A N 1
ATOM 724 C CA . PHE A 1 101 ? 25.081 6.138 -40.051 1.00 59.56 101 PHE A CA 1
ATOM 725 C C . PHE A 1 101 ? 26.598 5.984 -40.242 1.00 59.56 101 PHE A C 1
ATOM 727 O O . PHE A 1 101 ? 27.133 6.415 -41.264 1.00 59.56 101 PHE A O 1
ATOM 734 N N . GLY A 1 102 ? 27.299 5.353 -39.295 1.00 55.25 102 GLY A N 1
ATOM 735 C CA . GLY A 1 102 ? 28.731 5.065 -39.407 1.00 55.25 102 GLY A CA 1
ATOM 736 C C . GLY A 1 102 ? 29.058 4.058 -40.515 1.00 55.25 102 GLY A C 1
ATOM 737 O O . GLY A 1 102 ? 30.066 4.214 -41.202 1.00 55.25 102 GLY A O 1
ATOM 738 N N . ILE A 1 103 ? 28.185 3.070 -40.731 1.00 52.69 103 ILE A N 1
ATOM 739 C CA . ILE A 1 103 ? 28.296 2.097 -41.828 1.00 52.69 103 ILE A CA 1
ATOM 740 C C . ILE A 1 103 ? 27.963 2.757 -43.174 1.00 52.69 103 ILE A C 1
ATOM 742 O O . ILE A 1 103 ? 28.672 2.536 -44.154 1.00 52.69 103 ILE A O 1
ATOM 746 N N . ALA A 1 104 ? 26.943 3.620 -43.229 1.00 50.38 104 ALA A N 1
ATOM 747 C CA . ALA A 1 104 ? 26.579 4.349 -44.446 1.00 50.38 104 ALA A CA 1
ATOM 748 C C . ALA A 1 104 ? 27.642 5.371 -44.899 1.00 50.38 104 ALA A C 1
ATOM 750 O O . ALA A 1 104 ? 27.703 5.689 -46.079 1.00 50.38 104 ALA A O 1
ATOM 751 N N . ALA A 1 105 ? 28.485 5.873 -43.991 1.00 50.41 105 ALA A N 1
ATOM 752 C CA . ALA A 1 105 ? 29.588 6.783 -44.317 1.00 50.41 105 ALA A CA 1
ATOM 753 C C . ALA A 1 105 ? 30.870 6.073 -44.807 1.00 50.41 105 ALA A C 1
ATOM 755 O O . ALA A 1 105 ? 31.824 6.746 -45.199 1.00 50.41 105 ALA A O 1
ATOM 756 N N . GLN A 1 106 ? 30.921 4.735 -44.754 1.00 47.72 106 GLN A N 1
ATOM 757 C CA . GLN A 1 106 ? 32.053 3.915 -45.217 1.00 47.72 106 GLN A CA 1
ATOM 758 C C . GLN A 1 106 ? 31.800 3.211 -46.564 1.00 47.72 106 GLN A C 1
ATOM 760 O O . GLN A 1 106 ? 32.699 2.526 -47.057 1.00 47.72 106 GLN A O 1
ATOM 765 N N . LEU A 1 107 ? 30.612 3.384 -47.155 1.00 46.50 107 LEU A N 1
ATOM 766 C CA . LEU A 1 107 ? 30.247 2.943 -48.509 1.00 46.50 107 LEU A CA 1
ATOM 767 C C . LEU A 1 107 ? 30.209 4.137 -49.469 1.00 46.50 107 LEU A C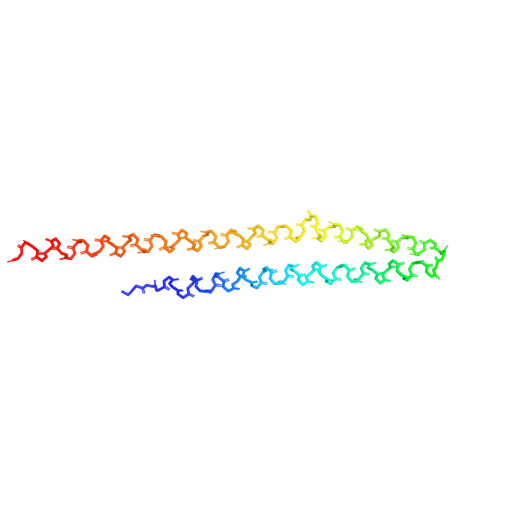 1
ATOM 769 O O . LEU A 1 107 ? 30.600 3.937 -50.640 1.00 46.50 107 LEU A O 1
#